Protein AF-A0A6G1RJX8-F1 (afdb_monomer)

Mean predicted aligned error: 9.93 Å

Nearest PDB structures (foldseek):
  8xo1-assembly1_B  TM=8.910E-01  e=2.004E-10  Homo sapiens
  8j02-assembly1_A  TM=8.953E-01  e=2.937E-09  Homo sapiens
  8x43-assembly1_G  TM=8.726E-01  e=1.385E-08  Homo sapiens
  8j03-assembly1_A  TM=8.080E-01  e=6.009E-09  Homo sapiens
  8j05-assembly1_G  TM=8.328E-01  e=8.595E-09  Homo sapiens

pLDDT: mean 80.14, std 11.27, range [56.84, 96.38]

Structure (mmCIF, N/CA/C/O backbone):
data_AF-A0A6G1RJX8-F1
#
_entry.id   AF-A0A6G1RJX8-F1
#
loop_
_atom_site.group_PDB
_atom_site.id
_atom_site.type_symbol
_atom_site.label_atom_id
_atom_site.label_alt_id
_atom_site.label_comp_id
_atom_site.label_asym_id
_atom_site.label_entity_id
_atom_site.label_seq_id
_atom_site.pdbx_PDB_ins_code
_atom_site.Cartn_x
_atom_site.Cartn_y
_atom_site.Cartn_z
_atom_site.occupancy
_atom_site.B_iso_or_equiv
_atom_site.auth_seq_id
_atom_site.auth_comp_id
_atom_site.auth_asym_id
_atom_site.auth_atom_id
_atom_site.pdbx_PDB_model_num
ATOM 1 N N . LYS A 1 1 ? 7.620 8.245 -22.295 1.00 56.84 1 LYS A N 1
ATOM 2 C CA . LYS A 1 1 ? 9.062 7.911 -22.155 1.00 56.84 1 LYS A CA 1
ATOM 3 C C . LYS A 1 1 ? 9.519 7.529 -20.716 1.00 56.84 1 LYS A C 1
ATOM 5 O O . LYS A 1 1 ? 10.712 7.630 -20.468 1.00 56.84 1 LYS A O 1
ATOM 10 N N . PRO A 1 2 ? 8.677 7.029 -19.778 1.00 64.19 2 PRO A N 1
ATOM 11 C CA . PRO A 1 2 ? 9.155 6.660 -18.431 1.00 64.19 2 PRO A CA 1
ATOM 12 C C . PRO A 1 2 ? 9.962 5.347 -18.412 1.00 64.19 2 PRO A C 1
ATOM 14 O O . PRO A 1 2 ? 10.930 5.226 -17.672 1.00 64.19 2 PRO A O 1
ATOM 17 N N . PHE A 1 3 ? 9.640 4.399 -19.298 1.00 66.50 3 PHE A N 1
ATOM 18 C CA . PHE A 1 3 ? 10.325 3.103 -19.384 1.00 66.50 3 PHE A CA 1
ATOM 19 C C . PHE A 1 3 ? 11.824 3.199 -19.712 1.00 66.50 3 PHE A C 1
ATOM 21 O O . PHE A 1 3 ? 12.592 2.350 -19.277 1.00 66.50 3 PHE A O 1
ATOM 28 N N . CYS A 1 4 ? 12.251 4.239 -20.438 1.00 68.50 4 CYS A N 1
ATOM 29 C CA . CYS A 1 4 ? 13.664 4.445 -20.774 1.00 68.50 4 CYS A CA 1
ATOM 30 C C . CYS A 1 4 ? 14.487 4.875 -19.545 1.00 68.50 4 CYS A C 1
ATOM 32 O O . CYS A 1 4 ? 15.609 4.421 -19.357 1.00 68.50 4 CYS A O 1
ATOM 34 N N . VAL A 1 5 ? 13.900 5.700 -18.669 1.00 75.62 5 VAL A N 1
ATOM 35 C CA . VAL A 1 5 ? 14.550 6.166 -17.432 1.00 75.62 5 VAL A CA 1
ATOM 36 C C . VAL A 1 5 ? 14.742 5.003 -16.462 1.00 75.62 5 VAL A C 1
ATOM 38 O O . VAL A 1 5 ? 15.830 4.820 -15.924 1.00 75.62 5 VAL A O 1
ATOM 41 N N . ILE A 1 6 ? 13.708 4.172 -16.300 1.00 75.88 6 ILE A N 1
ATOM 42 C CA . ILE A 1 6 ? 13.768 2.969 -15.461 1.00 75.88 6 ILE A CA 1
ATOM 43 C C . ILE A 1 6 ? 14.847 2.011 -15.983 1.00 75.88 6 ILE A C 1
ATOM 45 O O . ILE A 1 6 ? 15.605 1.452 -15.194 1.00 75.88 6 ILE A O 1
ATOM 49 N N . ASP A 1 7 ? 14.967 1.865 -17.306 1.00 73.88 7 ASP A N 1
ATOM 50 C CA . ASP A 1 7 ? 15.966 0.979 -17.900 1.00 73.88 7 ASP A CA 1
ATOM 51 C C . ASP A 1 7 ? 17.407 1.437 -17.657 1.00 73.88 7 ASP A C 1
ATOM 53 O O . ASP A 1 7 ? 18.254 0.639 -17.259 1.00 73.88 7 ASP A O 1
ATOM 57 N N . ILE A 1 8 ? 17.674 2.733 -17.833 1.00 79.19 8 ILE A N 1
ATOM 58 C CA . ILE A 1 8 ? 18.995 3.321 -17.585 1.00 79.19 8 ILE A CA 1
ATOM 59 C C . ILE A 1 8 ? 19.383 3.162 -16.109 1.00 79.19 8 ILE A C 1
ATOM 61 O O . ILE A 1 8 ? 20.510 2.770 -15.814 1.00 79.19 8 ILE A O 1
ATOM 65 N N . ILE A 1 9 ? 18.449 3.384 -15.179 1.00 81.31 9 ILE A N 1
ATOM 66 C CA . ILE A 1 9 ? 18.692 3.207 -13.739 1.00 81.31 9 ILE A CA 1
ATOM 67 C C . ILE A 1 9 ? 19.032 1.744 -13.416 1.00 81.31 9 ILE A C 1
ATOM 69 O O . ILE A 1 9 ? 20.010 1.480 -12.716 1.00 81.31 9 ILE A O 1
ATOM 73 N N . VAL A 1 10 ? 18.272 0.780 -13.951 1.00 76.44 10 VAL A N 1
ATOM 74 C CA . VAL A 1 10 ? 18.514 -0.659 -13.728 1.00 76.44 10 VAL A CA 1
ATOM 75 C C . VAL A 1 10 ? 19.843 -1.109 -14.340 1.00 76.44 10 VAL A C 1
ATOM 77 O O . VAL A 1 10 ? 20.538 -1.951 -13.759 1.00 76.44 10 VAL A O 1
ATOM 80 N N . LEU A 1 11 ? 20.216 -0.550 -15.492 1.00 79.50 11 LEU A N 1
ATOM 81 C CA . LEU A 1 11 ? 21.478 -0.833 -16.166 1.00 79.50 11 LEU A CA 1
ATOM 82 C C . LEU A 1 11 ? 22.672 -0.295 -15.363 1.00 79.50 11 LEU A C 1
ATOM 84 O O . LEU A 1 11 ? 23.591 -1.060 -15.076 1.00 79.50 11 LEU A O 1
ATOM 88 N N . ILE A 1 12 ? 22.619 0.964 -14.913 1.00 82.38 12 ILE A N 1
ATOM 89 C CA . ILE A 1 12 ? 23.656 1.577 -14.064 1.00 82.38 12 ILE A CA 1
ATOM 90 C C . ILE A 1 12 ? 23.799 0.807 -12.746 1.00 82.38 12 ILE A C 1
ATOM 92 O O . ILE A 1 12 ? 24.913 0.456 -12.359 1.00 82.38 12 ILE A O 1
ATOM 96 N N . ALA A 1 13 ? 22.685 0.473 -12.087 1.00 79.56 13 ALA A N 1
ATOM 97 C CA . ALA A 1 13 ? 22.696 -0.297 -10.845 1.00 79.56 13 ALA A CA 1
ATOM 98 C C . ALA A 1 13 ? 23.287 -1.705 -11.037 1.00 79.56 13 ALA A C 1
ATOM 100 O O . ALA A 1 13 ? 24.066 -2.165 -10.205 1.00 79.56 13 ALA A O 1
ATOM 101 N N . SER A 1 14 ? 22.973 -2.379 -12.150 1.00 75.75 14 SER A N 1
ATOM 102 C CA . SER A 1 14 ? 23.544 -3.698 -12.465 1.00 75.75 14 SER A CA 1
ATOM 103 C C . SER A 1 14 ? 25.060 -3.620 -12.675 1.00 75.75 14 SER A C 1
ATOM 105 O O . SER A 1 14 ? 25.787 -4.464 -12.157 1.00 75.75 14 SER A O 1
ATOM 107 N N . ILE A 1 15 ? 25.542 -2.606 -13.403 1.00 79.56 15 ILE A N 1
ATOM 108 C CA . ILE A 1 15 ? 26.974 -2.411 -13.676 1.00 79.56 15 ILE A CA 1
ATOM 109 C C . ILE A 1 15 ? 27.726 -2.069 -12.385 1.00 79.56 15 ILE A C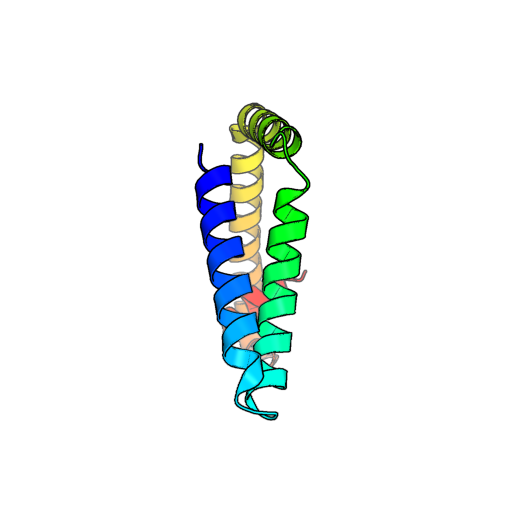 1
ATOM 111 O O . ILE A 1 15 ? 28.742 -2.694 -12.093 1.00 79.56 15 ILE A O 1
ATOM 115 N N . ALA A 1 16 ? 27.200 -1.149 -11.570 1.00 79.44 16 ALA A N 1
ATOM 116 C CA . ALA A 1 16 ? 27.808 -0.764 -10.297 1.00 79.44 16 ALA A CA 1
ATOM 117 C C . ALA A 1 16 ? 27.954 -1.959 -9.337 1.00 79.44 16 ALA A C 1
ATOM 119 O O . ALA A 1 16 ? 29.004 -2.139 -8.721 1.00 79.44 16 ALA A O 1
ATOM 120 N N . VAL A 1 17 ? 26.930 -2.817 -9.254 1.00 74.44 17 VAL A N 1
ATOM 121 C CA . VAL A 1 17 ? 26.958 -4.020 -8.408 1.00 74.44 17 VAL A CA 1
ATOM 122 C C . VAL A 1 17 ? 27.951 -5.064 -8.930 1.00 74.44 17 VAL A C 1
ATOM 124 O O . VAL A 1 17 ? 28.636 -5.701 -8.131 1.00 74.44 17 VAL A O 1
ATOM 127 N N . VAL A 1 18 ? 28.071 -5.235 -10.251 1.00 74.81 18 VAL A N 1
ATOM 128 C CA . VAL A 1 18 ? 29.055 -6.155 -10.848 1.00 74.81 18 VAL A CA 1
ATOM 129 C C . VAL A 1 18 ? 30.487 -5.671 -10.600 1.00 74.81 18 VAL A C 1
ATOM 131 O O . VAL A 1 18 ? 31.321 -6.481 -10.204 1.00 74.81 18 VAL A O 1
ATOM 134 N N . SER A 1 19 ? 30.761 -4.371 -10.737 1.00 71.50 19 SER A N 1
ATOM 135 C CA . SER A 1 19 ? 32.089 -3.797 -10.470 1.00 71.50 19 SER A CA 1
ATOM 136 C C . SER A 1 19 ? 32.484 -3.867 -8.990 1.00 71.50 19 SER A C 1
ATOM 138 O O . SER A 1 19 ? 33.636 -4.152 -8.674 1.00 71.50 19 SER A O 1
ATOM 140 N N . ALA A 1 20 ? 31.532 -3.672 -8.070 1.00 69.19 20 ALA A N 1
ATOM 141 C CA . ALA A 1 20 ? 31.770 -3.780 -6.627 1.00 69.19 20 ALA A CA 1
ATOM 142 C C . ALA A 1 20 ? 32.005 -5.229 -6.149 1.00 69.19 20 ALA A C 1
ATOM 144 O O . ALA A 1 20 ? 32.640 -5.452 -5.117 1.00 69.19 20 ALA A O 1
ATOM 145 N N . LYS A 1 21 ? 31.524 -6.233 -6.899 1.00 61.16 21 LYS A N 1
ATOM 146 C CA . LYS A 1 21 ? 31.669 -7.662 -6.568 1.00 61.16 21 LYS A CA 1
ATOM 147 C C . LYS A 1 21 ? 33.128 -8.144 -6.606 1.00 61.16 21 LYS A C 1
ATOM 149 O O . LYS A 1 21 ? 33.451 -9.127 -5.944 1.00 61.16 21 LYS A O 1
ATOM 154 N N . THR A 1 22 ? 34.008 -7.450 -7.328 1.00 60.47 22 THR A N 1
ATOM 155 C CA . THR A 1 22 ? 35.423 -7.823 -7.507 1.00 60.47 22 THR A CA 1
ATOM 156 C C . THR A 1 22 ? 36.265 -7.659 -6.230 1.00 60.47 22 THR A C 1
ATOM 158 O O . THR A 1 22 ? 37.339 -8.243 -6.143 1.00 60.47 22 THR A O 1
ATOM 161 N N . GLN A 1 23 ? 35.790 -6.919 -5.215 1.00 59.12 23 GLN A N 1
ATOM 162 C CA . GLN A 1 23 ? 36.627 -6.496 -4.079 1.00 59.12 23 GLN A CA 1
ATOM 163 C C . GLN A 1 23 ? 36.382 -7.238 -2.747 1.00 59.12 23 GLN A C 1
ATOM 165 O O . GLN A 1 23 ? 37.158 -7.056 -1.812 1.00 59.12 23 GLN A O 1
ATOM 170 N N . GLY A 1 24 ? 35.362 -8.100 -2.604 1.00 57.28 24 GLY A N 1
ATOM 171 C CA . GLY A 1 24 ? 35.173 -8.800 -1.324 1.00 57.28 24 GLY A CA 1
ATOM 172 C C . GLY A 1 24 ? 34.063 -9.849 -1.264 1.00 57.28 24 GLY A C 1
ATOM 173 O O . GLY A 1 24 ? 32.895 -9.569 -1.530 1.00 57.28 24 GLY A O 1
ATOM 174 N N . ASN A 1 25 ? 34.423 -11.048 -0.798 1.00 58.16 25 ASN A N 1
ATOM 175 C CA . ASN A 1 25 ? 33.539 -12.213 -0.638 1.00 58.16 25 ASN A CA 1
ATOM 176 C C . ASN A 1 25 ? 32.321 -11.945 0.283 1.00 58.16 25 ASN A C 1
ATOM 178 O O . ASN A 1 25 ? 31.288 -12.595 0.164 1.00 58.16 25 ASN A O 1
ATOM 182 N N . ILE A 1 26 ? 32.418 -10.947 1.169 1.00 59.34 26 ILE A N 1
ATOM 183 C CA . ILE A 1 26 ? 31.373 -10.546 2.130 1.00 59.34 26 ILE A CA 1
ATOM 184 C C . ILE A 1 26 ? 30.350 -9.583 1.494 1.00 59.34 26 ILE A C 1
ATOM 186 O O . ILE A 1 26 ? 29.160 -9.636 1.798 1.00 59.34 26 ILE A O 1
ATOM 190 N N . PHE A 1 27 ? 30.785 -8.749 0.540 1.00 59.72 27 PHE A N 1
ATOM 191 C CA . PHE A 1 27 ? 29.891 -7.902 -0.260 1.00 59.72 27 PHE A CA 1
ATOM 192 C C . PHE A 1 27 ? 29.107 -8.709 -1.299 1.00 59.72 27 PHE A C 1
ATOM 194 O O . PHE A 1 27 ? 28.013 -8.302 -1.692 1.00 59.72 27 PHE A O 1
ATOM 201 N N . ALA A 1 28 ? 29.616 -9.877 -1.705 1.00 60.88 28 ALA A N 1
ATOM 202 C CA . ALA A 1 28 ? 28.952 -10.749 -2.665 1.00 60.88 28 ALA A CA 1
ATOM 203 C C . ALA A 1 28 ? 27.561 -11.206 -2.185 1.00 60.88 28 ALA A C 1
ATOM 205 O O . ALA A 1 28 ? 26.625 -11.200 -2.979 1.00 60.88 28 ALA A O 1
ATOM 206 N N . THR A 1 29 ? 27.373 -11.526 -0.901 1.00 66.00 29 THR A N 1
ATOM 207 C CA . THR A 1 29 ? 26.073 -11.989 -0.372 1.00 66.00 29 THR A CA 1
ATOM 208 C C . THR A 1 29 ? 25.010 -10.883 -0.376 1.00 66.00 29 THR A C 1
ATOM 210 O O . THR A 1 29 ? 23.883 -11.103 -0.827 1.00 66.00 29 THR A O 1
ATOM 213 N N . SER A 1 30 ? 25.365 -9.667 0.050 1.00 68.75 30 SER A N 1
ATOM 214 C CA . SER A 1 30 ? 24.467 -8.500 0.024 1.00 68.75 30 SER A CA 1
ATOM 215 C C . SER A 1 30 ? 24.154 -8.048 -1.409 1.00 68.75 30 SER A C 1
ATOM 217 O O . SER A 1 30 ? 23.004 -7.742 -1.727 1.00 68.75 30 SER A O 1
ATOM 219 N N . ALA A 1 31 ? 25.152 -8.087 -2.298 1.00 68.06 31 ALA A N 1
ATOM 220 C CA . ALA A 1 31 ? 24.998 -7.810 -3.725 1.00 68.06 31 ALA A CA 1
ATOM 221 C C . ALA A 1 31 ? 24.103 -8.839 -4.436 1.00 68.06 31 ALA A C 1
ATOM 223 O O . ALA A 1 31 ? 23.300 -8.488 -5.294 1.00 68.06 31 ALA A O 1
ATOM 224 N N . LEU A 1 32 ? 24.181 -10.120 -4.070 1.00 68.88 32 LEU A N 1
ATOM 225 C CA . LEU A 1 32 ? 23.285 -11.147 -4.609 1.00 68.88 32 LEU A CA 1
ATOM 226 C C . LEU A 1 32 ? 21.827 -10.914 -4.181 1.00 68.88 32 LEU A C 1
ATOM 228 O O . LEU A 1 32 ? 20.912 -11.174 -4.964 1.00 68.88 32 LEU A O 1
ATOM 232 N N . ARG A 1 33 ? 21.597 -10.370 -2.978 1.00 71.25 33 ARG A N 1
ATOM 233 C CA . ARG A 1 33 ? 20.256 -9.988 -2.505 1.00 71.25 33 ARG A CA 1
ATOM 234 C C . ARG A 1 33 ? 19.684 -8.811 -3.297 1.00 71.25 33 ARG A C 1
ATOM 236 O O . ARG A 1 33 ? 18.525 -8.870 -3.702 1.00 71.25 33 ARG A O 1
ATOM 243 N N . SER A 1 34 ? 20.491 -7.785 -3.573 1.00 72.56 34 SER A N 1
ATOM 244 C CA . SER A 1 34 ? 20.065 -6.647 -4.399 1.00 72.56 34 SER A CA 1
ATOM 245 C C . SER A 1 34 ? 19.885 -7.032 -5.872 1.00 72.56 34 SER A C 1
ATOM 247 O O . SER A 1 34 ? 18.944 -6.565 -6.511 1.00 72.56 34 SER A O 1
ATOM 249 N N . LEU A 1 35 ? 20.684 -7.967 -6.401 1.00 74.31 35 LEU A N 1
ATOM 250 C CA . LEU A 1 35 ? 20.501 -8.511 -7.751 1.00 74.31 35 LEU A CA 1
ATOM 251 C C . LEU A 1 35 ? 19.158 -9.230 -7.923 1.00 74.31 35 LEU A C 1
ATOM 253 O O . LEU A 1 35 ? 18.524 -9.058 -8.962 1.00 74.31 35 LEU A O 1
ATOM 257 N N . ARG A 1 36 ? 18.681 -9.979 -6.918 1.00 76.25 36 ARG A N 1
ATOM 258 C CA . ARG A 1 36 ? 17.339 -10.600 -6.959 1.00 76.25 36 ARG A CA 1
ATOM 259 C C . ARG A 1 36 ? 16.224 -9.557 -7.043 1.00 76.25 36 ARG A C 1
ATOM 261 O O . ARG A 1 36 ? 15.260 -9.744 -7.776 1.00 76.25 36 ARG A O 1
ATOM 268 N N . PHE A 1 37 ? 16.377 -8.428 -6.356 1.00 75.94 37 PHE A N 1
ATOM 269 C CA . PHE A 1 37 ? 15.432 -7.315 -6.458 1.00 75.94 37 PHE A CA 1
ATOM 270 C C . PHE A 1 37 ? 15.475 -6.652 -7.849 1.00 75.94 37 PHE A C 1
ATOM 272 O O . PHE A 1 37 ? 14.434 -6.387 -8.450 1.00 75.94 37 PHE A O 1
ATOM 279 N N . LEU A 1 38 ? 16.671 -6.478 -8.429 1.00 73.62 38 LEU A N 1
ATOM 280 C CA . LEU A 1 38 ? 16.839 -5.983 -9.803 1.00 73.62 38 LEU A CA 1
ATOM 281 C C . LEU A 1 38 ? 16.268 -6.948 -10.862 1.00 73.62 38 LEU A C 1
ATOM 283 O O . LEU A 1 38 ? 15.806 -6.501 -11.912 1.00 73.62 38 LEU A O 1
ATOM 287 N N . GLN A 1 39 ? 16.258 -8.261 -10.607 1.00 75.00 39 GLN A N 1
ATOM 288 C CA . GLN A 1 39 ? 15.627 -9.252 -11.492 1.00 75.00 39 GLN A CA 1
ATOM 289 C C . GLN A 1 39 ? 14.107 -9.068 -11.577 1.00 75.00 39 GLN A C 1
ATOM 291 O O . GLN A 1 39 ? 13.546 -9.182 -12.666 1.00 75.00 39 GLN A O 1
ATOM 296 N N . ILE A 1 40 ? 13.448 -8.707 -10.473 1.00 79.81 40 ILE A N 1
ATOM 297 C CA . ILE A 1 40 ? 12.012 -8.388 -10.464 1.00 79.81 40 ILE A CA 1
ATOM 298 C C . ILE A 1 40 ? 11.739 -7.156 -11.342 1.00 79.81 40 ILE A C 1
ATOM 300 O O . ILE A 1 40 ? 10.821 -7.174 -12.159 1.00 79.81 40 ILE A O 1
ATOM 304 N N . LEU A 1 41 ? 12.587 -6.123 -11.278 1.00 71.69 41 LEU A N 1
ATOM 305 C CA . LEU A 1 41 ? 12.478 -4.957 -12.169 1.00 71.69 41 LEU A CA 1
ATOM 306 C C . LEU A 1 41 ? 12.663 -5.327 -13.652 1.00 71.69 41 LEU A C 1
ATOM 308 O O . LEU A 1 41 ? 12.001 -4.759 -14.521 1.00 71.69 41 LEU A O 1
ATOM 312 N N . ARG A 1 42 ? 13.514 -6.314 -13.960 1.00 72.56 42 ARG A N 1
ATOM 313 C CA . ARG A 1 42 ? 13.641 -6.851 -15.327 1.00 72.56 42 ARG A CA 1
ATOM 314 C C . ARG A 1 42 ? 12.410 -7.648 -15.764 1.00 72.56 42 ARG A C 1
ATOM 316 O O . ARG A 1 42 ? 12.032 -7.541 -16.926 1.00 72.56 42 ARG A O 1
ATOM 323 N N . MET A 1 43 ? 11.761 -8.388 -14.863 1.00 72.19 43 MET A N 1
ATOM 324 C CA . MET A 1 43 ? 10.477 -9.047 -15.149 1.00 72.19 43 MET A CA 1
ATOM 325 C C . MET A 1 43 ? 9.390 -8.013 -15.476 1.00 72.19 43 MET A C 1
ATOM 327 O O . MET A 1 43 ? 8.669 -8.176 -16.457 1.00 72.19 43 MET A O 1
ATOM 331 N N . VAL A 1 44 ? 9.343 -6.895 -14.741 1.00 70.69 44 VAL A N 1
ATOM 332 C CA . VAL A 1 44 ? 8.433 -5.764 -15.017 1.00 70.69 44 VAL A CA 1
ATOM 333 C C . VAL A 1 44 ? 8.703 -5.130 -16.391 1.00 70.69 44 VAL A C 1
ATOM 335 O O . VAL A 1 44 ? 7.772 -4.729 -17.087 1.00 70.69 44 VAL A O 1
ATOM 338 N N . ARG A 1 45 ? 9.964 -5.096 -16.838 1.00 67.81 45 ARG A N 1
ATOM 339 C CA . ARG A 1 45 ? 10.353 -4.607 -18.174 1.00 67.81 45 ARG A CA 1
ATOM 340 C C . ARG A 1 45 ? 9.834 -5.490 -19.323 1.00 67.81 45 ARG A C 1
ATOM 342 O O . ARG A 1 45 ? 9.724 -4.997 -20.448 1.00 67.81 45 ARG A O 1
ATOM 349 N N . MET A 1 46 ? 9.510 -6.765 -19.078 1.00 60.88 46 MET A N 1
ATOM 350 C CA . MET A 1 46 ? 9.049 -7.690 -20.124 1.00 60.88 46 MET A CA 1
ATOM 351 C C . MET A 1 46 ? 7.663 -7.321 -20.692 1.00 60.88 46 MET A C 1
ATOM 353 O O . MET A 1 46 ? 7.338 -7.740 -21.802 1.00 60.88 46 MET A O 1
ATOM 357 N N . ASP A 1 47 ? 6.903 -6.432 -20.038 1.00 64.31 47 ASP A N 1
ATOM 358 C CA . ASP A 1 47 ? 5.716 -5.780 -20.619 1.00 64.31 47 ASP A CA 1
ATOM 359 C C . ASP A 1 47 ? 6.108 -4.583 -21.511 1.00 64.31 47 ASP A C 1
ATOM 361 O O . ASP A 1 47 ? 5.722 -3.430 -21.308 1.00 64.31 47 ASP A O 1
ATOM 365 N N . ARG A 1 48 ? 6.934 -4.858 -22.527 1.00 63.09 48 ARG A N 1
ATOM 366 C CA . ARG A 1 48 ? 7.615 -3.878 -23.396 1.00 63.09 48 ARG A CA 1
ATOM 367 C C . ARG A 1 48 ? 6.684 -2.889 -24.120 1.00 63.09 48 ARG A C 1
ATOM 369 O O . ARG A 1 48 ? 7.163 -1.900 -24.672 1.00 63.09 48 ARG A O 1
ATOM 376 N N . ARG A 1 49 ? 5.372 -3.136 -24.152 1.00 64.31 49 ARG A N 1
ATOM 377 C CA . ARG A 1 49 ? 4.378 -2.243 -24.774 1.00 64.31 49 ARG A CA 1
ATOM 378 C C . ARG A 1 49 ? 3.489 -1.531 -23.754 1.00 64.31 49 ARG A C 1
ATOM 380 O O . ARG A 1 49 ? 2.719 -0.666 -24.164 1.00 64.31 49 ARG A O 1
ATOM 387 N N . GLY A 1 50 ? 3.578 -1.878 -22.464 1.00 70.00 50 GLY A N 1
ATOM 388 C CA . GLY A 1 50 ? 2.692 -1.364 -21.417 1.00 70.00 50 GLY A CA 1
ATOM 389 C C . GLY A 1 50 ? 1.212 -1.554 -21.760 1.00 70.00 50 GLY A C 1
ATOM 390 O O . GLY A 1 50 ? 0.366 -0.802 -21.280 1.00 70.00 50 GLY A O 1
ATOM 391 N N . GLY A 1 51 ? 0.908 -2.502 -22.655 1.00 78.81 51 GLY A N 1
ATOM 392 C CA . GLY A 1 51 ? -0.423 -2.696 -23.219 1.00 78.81 51 GLY A CA 1
ATOM 393 C C . GLY A 1 51 ? -1.377 -3.210 -22.155 1.00 78.81 51 GLY A C 1
ATOM 394 O O . GLY A 1 51 ? -2.491 -2.709 -22.047 1.00 78.81 51 GLY A O 1
ATOM 395 N N . THR A 1 52 ? -0.889 -4.116 -21.304 1.00 83.12 52 THR A N 1
ATOM 396 C CA . THR A 1 52 ? -1.609 -4.637 -20.139 1.00 83.12 52 THR A CA 1
ATOM 397 C C . THR A 1 52 ? -1.949 -3.520 -19.165 1.00 83.12 52 THR A C 1
ATOM 399 O O . THR A 1 52 ? -3.096 -3.392 -18.763 1.00 83.12 52 THR A O 1
ATOM 402 N N . TRP A 1 53 ? -0.983 -2.653 -18.847 1.00 82.69 53 TRP A N 1
ATOM 403 C CA . TRP A 1 53 ? -1.191 -1.510 -17.952 1.00 82.69 53 TRP A CA 1
ATOM 404 C C . TRP A 1 53 ? -2.160 -0.479 -18.528 1.00 8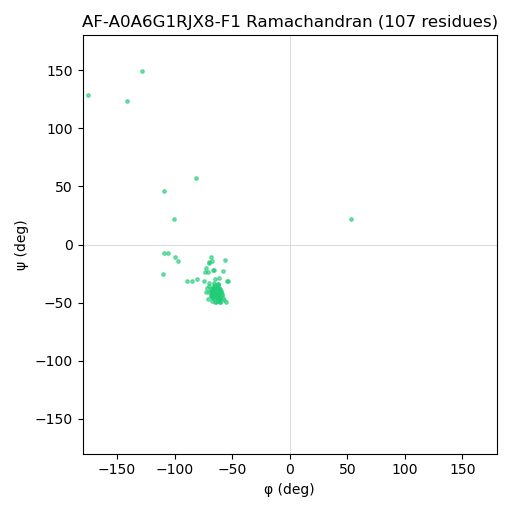2.69 53 TRP A C 1
ATOM 406 O O . TRP A 1 53 ? -2.989 0.062 -17.801 1.00 82.69 53 TRP A O 1
ATOM 416 N N . LYS A 1 54 ? -2.090 -0.223 -19.839 1.00 83.19 54 LYS A N 1
ATOM 417 C CA . LYS A 1 54 ? -3.025 0.675 -20.524 1.00 83.19 54 LYS A CA 1
ATOM 418 C C . LYS A 1 54 ? -4.441 0.099 -20.538 1.00 83.19 54 LYS A C 1
ATOM 420 O O . LYS A 1 54 ? -5.394 0.843 -20.333 1.00 83.19 54 LYS A O 1
ATOM 425 N N . LEU A 1 55 ? -4.576 -1.207 -20.763 1.00 87.81 55 LEU A N 1
ATOM 426 C CA . LEU A 1 55 ? -5.863 -1.897 -20.794 1.00 87.81 55 LEU A CA 1
ATOM 427 C C . LEU A 1 55 ? -6.469 -1.995 -19.389 1.00 87.81 55 LEU A C 1
ATOM 429 O O . LEU A 1 55 ? -7.611 -1.590 -19.205 1.00 87.81 55 LEU A O 1
ATOM 433 N N . LEU A 1 56 ? -5.683 -2.401 -18.387 1.00 89.88 56 LEU A N 1
ATOM 434 C CA . LEU A 1 56 ? -6.074 -2.395 -16.976 1.00 89.88 56 LEU A CA 1
ATOM 435 C C . LEU A 1 56 ? -6.516 -0.994 -16.539 1.00 89.88 56 LEU A C 1
ATOM 437 O O . LEU A 1 56 ? -7.604 -0.835 -15.998 1.00 89.88 56 LEU A O 1
ATOM 441 N N . GLY A 1 57 ? -5.715 0.033 -16.838 1.00 90.00 57 GLY A N 1
ATOM 442 C CA . GLY A 1 57 ? -6.054 1.421 -16.534 1.00 90.00 57 GLY A CA 1
ATOM 443 C C . GLY A 1 57 ? -7.337 1.885 -17.224 1.00 90.00 57 GLY A C 1
ATOM 444 O O . GLY A 1 57 ? -8.147 2.565 -16.603 1.00 90.00 57 GLY A O 1
ATOM 445 N N . SER A 1 58 ? -7.565 1.478 -18.477 1.00 92.12 58 SER A N 1
ATOM 446 C CA . SER A 1 58 ? -8.800 1.790 -19.204 1.00 92.12 58 SER A CA 1
ATOM 447 C C . SER A 1 58 ? -10.029 1.142 -18.563 1.00 92.12 58 SER A C 1
ATOM 449 O O . SER A 1 58 ? -11.061 1.797 -18.446 1.00 92.12 58 SER A O 1
ATOM 451 N N . VAL A 1 59 ? -9.926 -0.122 -18.138 1.00 92.25 59 VAL A N 1
ATOM 452 C CA . VAL A 1 59 ? -11.020 -0.850 -17.473 1.00 92.25 59 VAL A CA 1
ATOM 453 C C . VAL A 1 59 ? -11.306 -0.253 -16.095 1.00 92.25 59 VAL A C 1
ATOM 455 O O . VAL A 1 59 ? -12.459 0.023 -15.774 1.00 92.25 59 VAL A O 1
ATOM 458 N N . VAL A 1 60 ? -10.264 0.029 -15.306 1.00 92.25 60 VAL A N 1
ATOM 459 C CA . VAL A 1 60 ? -10.405 0.682 -13.995 1.00 92.25 60 VAL A CA 1
ATOM 460 C C . VAL A 1 60 ? -11.010 2.076 -14.133 1.00 92.25 60 VAL A C 1
ATOM 462 O O . VAL A 1 60 ? -11.832 2.464 -13.312 1.00 92.25 60 VAL A O 1
ATOM 465 N N . TYR A 1 61 ? -10.648 2.834 -15.171 1.00 91.56 61 TYR A N 1
ATOM 466 C CA . TYR A 1 61 ? -11.230 4.154 -15.403 1.00 91.56 61 TYR A CA 1
ATOM 467 C C . TYR A 1 61 ? -12.714 4.069 -15.787 1.00 91.56 61 TYR A C 1
ATOM 469 O O . TYR A 1 61 ? -13.529 4.805 -15.225 1.00 91.56 61 TYR A O 1
ATOM 477 N N . ALA A 1 62 ? -13.073 3.143 -16.683 1.00 94.12 62 ALA A N 1
ATOM 478 C CA . ALA A 1 62 ? -14.454 2.916 -17.107 1.00 94.12 62 ALA A CA 1
ATOM 479 C C . ALA A 1 62 ? -15.368 2.529 -15.932 1.00 94.12 62 ALA A C 1
ATOM 481 O O . ALA A 1 62 ? -16.462 3.070 -15.805 1.00 94.12 62 ALA A O 1
ATOM 482 N N . HIS A 1 63 ? -14.878 1.678 -15.026 1.00 92.81 63 HIS A N 1
ATOM 483 C CA . HIS A 1 63 ? -15.604 1.236 -13.831 1.00 92.81 63 HIS A CA 1
ATOM 484 C C . HIS A 1 63 ? -15.183 1.978 -12.552 1.00 92.81 63 HIS A C 1
ATOM 486 O O . HIS A 1 63 ? -15.391 1.492 -11.442 1.00 92.81 63 HIS A O 1
ATOM 492 N N . SER A 1 64 ? -14.592 3.172 -12.673 1.00 91.88 64 SER A N 1
ATOM 493 C CA . SER A 1 64 ? -14.017 3.889 -11.524 1.00 91.88 64 SER A CA 1
ATOM 494 C C . SER A 1 64 ? -15.057 4.240 -10.465 1.00 91.88 64 SER A C 1
ATOM 496 O O . SER A 1 64 ? -14.780 4.147 -9.273 1.00 91.88 64 SER A O 1
ATOM 498 N N . LYS A 1 65 ? -16.271 4.609 -10.886 1.00 92.50 65 LYS A N 1
ATOM 499 C CA . LYS A 1 65 ? -17.372 4.942 -9.975 1.00 92.50 65 LYS A CA 1
ATOM 500 C C . LYS A 1 65 ? -17.807 3.736 -9.148 1.00 92.50 65 LYS A C 1
ATOM 502 O O . LYS A 1 65 ? -17.863 3.837 -7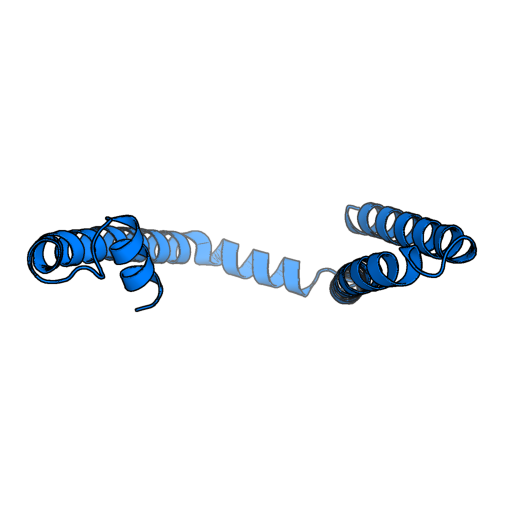.930 1.00 92.50 65 LYS A O 1
ATOM 507 N N . GLU A 1 66 ? -18.043 2.603 -9.800 1.00 93.94 66 GLU A N 1
ATOM 508 C CA . GLU A 1 66 ? -18.444 1.353 -9.145 1.00 93.94 66 GLU A CA 1
ATOM 509 C C . GLU A 1 66 ? -17.347 0.849 -8.202 1.00 93.94 66 GLU A C 1
ATOM 511 O O . GLU A 1 66 ? -17.627 0.498 -7.056 1.00 93.94 66 GLU A O 1
ATOM 516 N N . LEU A 1 67 ? -16.085 0.901 -8.645 1.00 93.12 67 LEU A N 1
ATOM 517 C CA . LEU A 1 67 ? -14.935 0.481 -7.849 1.00 93.12 67 LEU A CA 1
ATOM 518 C C . LEU A 1 67 ? -14.758 1.345 -6.594 1.00 93.12 67 LEU A C 1
ATOM 520 O O . LEU A 1 67 ? -14.544 0.811 -5.508 1.00 93.12 67 LEU A O 1
ATOM 524 N N . ILE A 1 68 ? -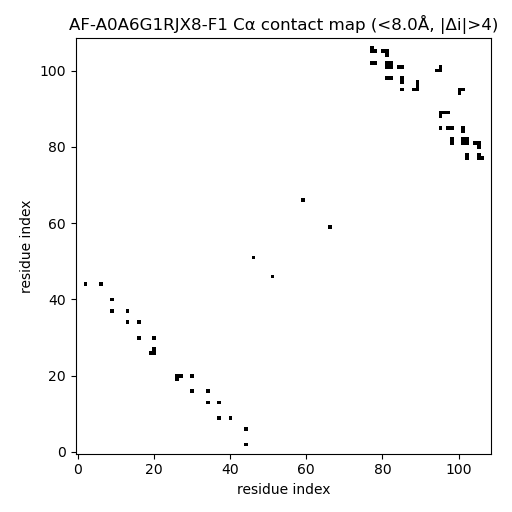14.878 2.670 -6.724 1.00 94.56 68 ILE A N 1
ATOM 525 C CA . ILE A 1 68 ? -14.776 3.594 -5.587 1.00 94.56 68 ILE A CA 1
ATOM 526 C C . ILE A 1 68 ? -15.925 3.362 -4.607 1.00 94.56 68 ILE A C 1
ATOM 528 O O . ILE A 1 68 ? -15.684 3.317 -3.404 1.00 94.56 68 ILE A O 1
ATOM 532 N N . THR A 1 69 ? -17.157 3.190 -5.090 1.00 95.19 69 THR A N 1
ATOM 533 C CA . THR A 1 69 ? -18.308 2.930 -4.217 1.00 95.19 69 THR A CA 1
ATOM 534 C C . THR A 1 69 ? -18.159 1.606 -3.468 1.00 95.19 69 THR A C 1
ATOM 536 O O . THR A 1 69 ? -18.371 1.576 -2.258 1.00 95.19 69 THR A O 1
ATOM 539 N N . ALA A 1 70 ? -17.737 0.533 -4.143 1.00 95.00 70 ALA A N 1
ATOM 540 C CA . ALA A 1 70 ? -17.490 -0.759 -3.505 1.00 95.00 70 ALA A CA 1
ATOM 541 C C . ALA A 1 70 ? -16.370 -0.673 -2.456 1.00 95.00 70 ALA A C 1
ATOM 543 O O . ALA A 1 70 ? -16.534 -1.145 -1.332 1.00 95.00 70 ALA A O 1
ATOM 544 N N . TRP A 1 71 ? -15.258 -0.016 -2.797 1.00 95.31 71 TRP A N 1
ATOM 545 C CA . TRP A 1 71 ? -14.139 0.179 -1.877 1.00 95.31 71 TRP A CA 1
ATOM 546 C C . TRP A 1 71 ? -14.536 1.024 -0.663 1.00 95.31 71 TRP A C 1
ATOM 548 O O . TRP A 1 71 ? -14.182 0.687 0.462 1.00 95.31 71 TRP A O 1
ATOM 558 N N . TYR A 1 72 ? -15.329 2.076 -0.871 1.00 95.69 72 TYR A N 1
ATOM 559 C CA . TYR A 1 72 ? -15.825 2.939 0.197 1.00 95.69 72 TYR A CA 1
ATOM 560 C C . TYR A 1 72 ? -16.745 2.194 1.170 1.00 95.69 72 TYR A C 1
ATOM 562 O O . TYR A 1 72 ? -16.532 2.256 2.379 1.00 95.69 72 TYR A O 1
ATOM 570 N N . ILE A 1 73 ? -17.741 1.462 0.657 1.00 96.38 73 ILE A N 1
ATOM 571 C CA . ILE A 1 73 ? -18.660 0.683 1.498 1.00 96.38 73 ILE A CA 1
ATOM 572 C C . ILE A 1 73 ? -17.888 -0.410 2.242 1.00 96.38 73 ILE A C 1
ATOM 574 O O . ILE A 1 73 ? -18.058 -0.552 3.450 1.00 96.38 73 ILE A O 1
ATOM 578 N N . GLY A 1 74 ? -17.002 -1.138 1.554 1.00 95.06 74 GLY A N 1
ATOM 579 C CA . GLY A 1 74 ? -16.162 -2.164 2.174 1.00 95.06 74 GLY A CA 1
ATOM 580 C C . GLY A 1 74 ? -15.280 -1.599 3.287 1.00 95.06 74 GLY A C 1
ATOM 581 O O . GLY A 1 74 ? -15.223 -2.167 4.373 1.00 95.06 74 GLY A O 1
ATOM 582 N N . PHE A 1 75 ? -14.664 -0.437 3.064 1.00 94.56 75 PHE A N 1
ATOM 583 C CA . PHE A 1 75 ? -13.855 0.237 4.077 1.00 94.56 75 PHE A CA 1
ATOM 584 C C . PHE A 1 75 ? -14.688 0.680 5.289 1.00 94.56 75 PHE A C 1
ATOM 586 O O . PHE A 1 75 ? -14.272 0.464 6.426 1.00 94.56 75 PHE A O 1
ATOM 593 N N . LEU A 1 76 ? -15.882 1.246 5.077 1.00 94.94 76 LEU A N 1
ATOM 594 C CA . LEU A 1 76 ? -16.784 1.611 6.174 1.00 94.94 76 LEU A CA 1
ATOM 595 C C . LEU A 1 76 ? -17.219 0.393 6.995 1.00 94.94 76 LEU A C 1
ATOM 597 O O . LEU A 1 76 ? -17.188 0.449 8.224 1.00 94.94 76 LEU A O 1
ATOM 601 N N . VAL A 1 77 ? -17.596 -0.702 6.331 1.00 95.44 77 VAL A N 1
ATOM 602 C CA . VAL A 1 77 ? -17.990 -1.952 6.997 1.00 95.44 77 VAL A CA 1
ATOM 603 C C . VAL A 1 77 ? -16.817 -2.545 7.774 1.00 95.44 77 VAL A C 1
ATOM 605 O O . VAL A 1 77 ? -17.013 -2.969 8.908 1.00 95.44 77 VAL A O 1
ATOM 608 N N . LEU A 1 78 ? -15.603 -2.520 7.220 1.00 94.38 78 LEU A N 1
ATOM 609 C CA . LEU A 1 78 ? -14.398 -3.012 7.889 1.00 94.38 78 LEU A CA 1
ATOM 610 C C . LEU A 1 78 ? -14.121 -2.234 9.178 1.00 94.38 78 LEU A C 1
ATOM 612 O O . LEU A 1 78 ? -13.927 -2.845 10.228 1.00 94.38 78 LEU A O 1
ATOM 616 N N . ILE A 1 79 ? -14.141 -0.899 9.122 1.00 93.44 79 ILE A N 1
ATOM 617 C CA . ILE A 1 79 ? -13.915 -0.043 10.296 1.00 93.44 79 ILE A CA 1
ATOM 618 C C . ILE A 1 79 ? -15.011 -0.258 11.343 1.00 93.44 79 ILE A C 1
ATOM 620 O O . ILE A 1 79 ? -14.713 -0.424 12.524 1.00 93.44 79 ILE A O 1
ATOM 624 N N . PHE A 1 80 ? -16.275 -0.301 10.916 1.00 93.31 80 PHE A N 1
ATOM 625 C CA . PHE A 1 80 ? -17.402 -0.487 11.825 1.00 93.31 80 PHE A CA 1
ATOM 626 C C . PHE A 1 80 ? -17.388 -1.874 12.484 1.00 93.31 80 PHE A C 1
ATOM 628 O O . PHE A 1 80 ? -17.517 -1.976 13.700 1.00 93.31 80 PHE A O 1
ATOM 635 N N . SER A 1 81 ? -17.158 -2.932 11.703 1.00 92.12 81 SER A N 1
ATOM 636 C CA . SER A 1 81 ? -17.046 -4.311 12.190 1.00 92.12 81 SER A CA 1
ATOM 637 C C . SER A 1 81 ? -15.869 -4.476 13.153 1.00 92.12 81 SER A C 1
ATOM 639 O O . SER A 1 81 ? -16.051 -4.966 14.265 1.00 92.12 81 SER A O 1
ATOM 641 N N . SER A 1 82 ? -14.683 -3.978 12.786 1.00 90.88 82 SER A N 1
ATOM 642 C CA . SER A 1 82 ? -13.487 -4.048 13.639 1.00 90.88 82 SER A CA 1
ATOM 643 C C . SER A 1 82 ? -13.693 -3.312 14.965 1.00 90.88 82 SER A C 1
ATOM 645 O O . SER A 1 82 ? -13.261 -3.783 16.013 1.00 90.88 82 SER A O 1
ATOM 647 N N . PHE A 1 83 ? -14.394 -2.174 14.944 1.00 89.88 83 P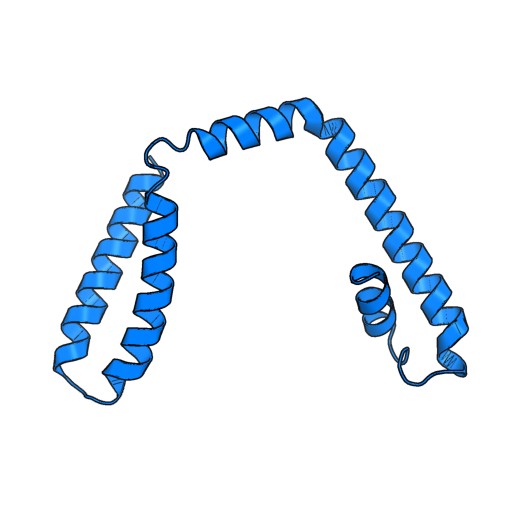HE A N 1
ATOM 648 C CA . PHE A 1 83 ? -14.731 -1.429 16.154 1.00 89.88 83 PHE A CA 1
ATOM 649 C C . PHE A 1 83 ? -15.730 -2.171 17.049 1.00 89.88 83 PHE A C 1
ATOM 651 O O . PHE A 1 83 ? -15.536 -2.220 18.264 1.00 89.88 83 PHE A O 1
ATOM 658 N N . LEU A 1 84 ? -16.773 -2.777 16.470 1.00 89.69 84 LEU A N 1
ATOM 659 C CA . LEU A 1 84 ? -17.729 -3.587 17.227 1.00 89.69 84 LEU A CA 1
ATOM 660 C C . LEU A 1 84 ? -17.054 -4.804 17.869 1.00 89.69 84 LEU A C 1
ATOM 662 O O . LEU A 1 84 ? -17.250 -5.045 19.057 1.00 89.69 84 LEU A O 1
ATOM 666 N N . VAL A 1 85 ? -16.228 -5.529 17.113 1.00 89.00 85 VAL A N 1
ATOM 667 C CA . VAL A 1 85 ? -15.484 -6.694 17.615 1.00 89.00 85 VAL A CA 1
ATOM 668 C C . VAL A 1 85 ? -14.513 -6.286 18.718 1.00 89.00 85 VAL A C 1
ATOM 670 O O . VAL A 1 85 ? -14.483 -6.928 19.763 1.00 89.00 85 VAL A O 1
ATOM 673 N N . TYR A 1 86 ? -13.800 -5.168 18.551 1.00 87.06 86 TYR A N 1
ATOM 674 C CA . TYR A 1 86 ? -12.949 -4.621 19.606 1.00 87.06 86 TYR A CA 1
ATOM 675 C C . TYR A 1 86 ? -13.739 -4.331 20.889 1.00 87.06 86 TYR A C 1
ATOM 677 O O . TYR A 1 86 ? -13.319 -4.736 21.966 1.00 87.06 86 TYR A O 1
ATOM 685 N N . LEU A 1 87 ? -14.897 -3.667 20.805 1.00 85.81 87 LEU A N 1
ATOM 686 C CA . LEU A 1 87 ? -15.698 -3.359 21.996 1.00 85.81 87 LEU A CA 1
ATOM 687 C C . LEU A 1 87 ? -16.250 -4.605 22.697 1.00 85.81 87 LEU A C 1
ATOM 689 O O . LEU A 1 87 ? -16.345 -4.600 23.923 1.00 85.81 87 LEU A O 1
ATOM 693 N N . VAL A 1 88 ? -16.622 -5.638 21.939 1.00 88.25 88 VAL A N 1
ATOM 694 C CA . VAL A 1 88 ? -17.144 -6.897 22.489 1.00 88.25 88 VAL A CA 1
ATOM 695 C C . VAL A 1 88 ? -16.033 -7.719 23.138 1.00 88.25 88 VAL A C 1
ATOM 697 O O . VAL A 1 88 ? -16.243 -8.288 24.207 1.00 88.25 88 VAL A O 1
ATOM 700 N N . GLU A 1 89 ? -14.852 -7.773 22.524 1.00 84.31 89 GLU A N 1
ATOM 701 C CA . GLU A 1 89 ? -13.786 -8.676 22.964 1.00 84.31 89 GLU A CA 1
ATOM 702 C C . GLU A 1 89 ? -12.733 -8.040 23.875 1.00 84.31 89 GLU A C 1
ATOM 704 O O . GLU A 1 89 ? -12.019 -8.784 24.549 1.00 84.31 89 GLU A O 1
ATOM 709 N N . LYS A 1 90 ? -12.662 -6.702 23.984 1.00 80.19 90 LYS A N 1
ATOM 710 C CA . LYS A 1 90 ? -11.612 -6.016 24.769 1.00 80.19 90 LYS A CA 1
ATOM 711 C C . LYS A 1 90 ? -11.502 -6.479 26.227 1.00 80.19 90 LYS A C 1
ATOM 713 O O . LYS A 1 90 ? -10.416 -6.439 26.791 1.00 80.19 90 LYS A O 1
ATOM 718 N N . ASP A 1 91 ? -12.616 -6.888 26.839 1.00 76.81 91 ASP A N 1
ATOM 719 C CA . ASP A 1 91 ? -12.672 -7.274 28.257 1.00 76.81 91 ASP A CA 1
ATOM 720 C C . ASP A 1 91 ? -12.629 -8.801 28.460 1.00 76.81 91 ASP A C 1
ATOM 722 O 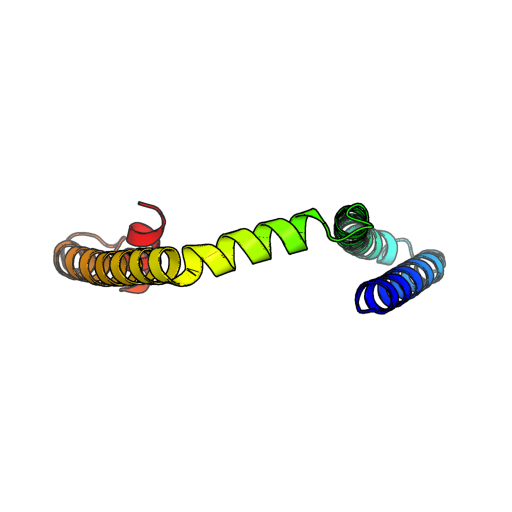O . ASP A 1 91 ? -12.465 -9.269 29.586 1.00 76.81 91 ASP A O 1
ATOM 726 N N . ALA A 1 92 ? -12.774 -9.586 27.386 1.00 76.50 92 ALA A N 1
ATOM 727 C CA . ALA A 1 92 ? -12.872 -11.046 27.436 1.00 76.50 92 ALA A CA 1
ATOM 728 C C . ALA A 1 92 ? -11.633 -11.758 26.870 1.00 76.50 92 ALA A C 1
ATOM 730 O O . ALA A 1 92 ? -11.358 -12.897 27.252 1.00 76.50 92 ALA A O 1
ATOM 731 N N . ASN A 1 93 ? -10.881 -11.115 25.970 1.00 75.94 93 ASN A N 1
ATOM 732 C CA . ASN A 1 93 ? -9.804 -11.757 25.226 1.00 75.94 93 ASN A CA 1
ATOM 733 C C . ASN A 1 93 ? -8.587 -10.833 25.054 1.00 75.94 93 A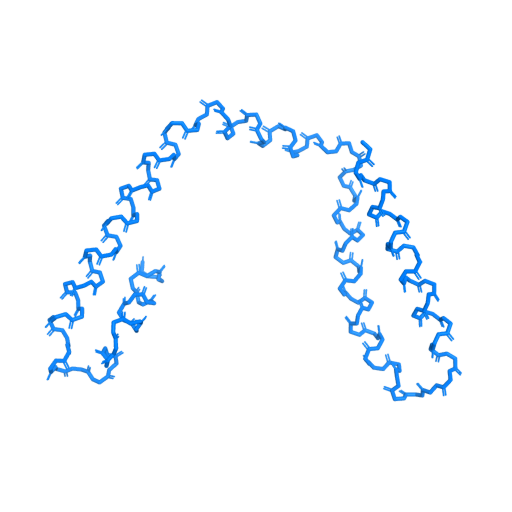SN A C 1
ATOM 735 O O . ASN A 1 93 ? -8.666 -9.761 24.458 1.00 75.94 93 ASN A O 1
ATOM 739 N N . ASN A 1 94 ? -7.416 -11.294 25.505 1.00 76.88 94 ASN A N 1
ATOM 740 C CA . ASN A 1 94 ? -6.153 -10.553 25.379 1.00 76.88 94 ASN A CA 1
ATOM 741 C C . ASN A 1 94 ? -5.650 -10.436 23.925 1.00 76.88 94 ASN A C 1
ATOM 743 O O . ASN A 1 94 ? -4.708 -9.689 23.674 1.00 76.88 94 ASN A O 1
ATOM 747 N N . GLN A 1 95 ? -6.241 -11.169 22.969 1.00 74.19 95 GLN A N 1
ATOM 748 C CA . GLN A 1 95 ? -5.906 -11.058 21.541 1.00 74.19 95 GLN A CA 1
ATOM 749 C C . GLN A 1 95 ? -6.431 -9.765 20.900 1.00 74.19 95 GLN A C 1
ATOM 751 O O . GLN A 1 95 ? -5.893 -9.340 19.883 1.00 74.19 95 GLN A O 1
ATOM 756 N N . PHE A 1 96 ? -7.429 -9.115 21.508 1.00 78.88 96 PHE A N 1
ATOM 757 C CA . PHE A 1 96 ? -7.988 -7.837 21.057 1.00 78.88 96 PHE A CA 1
ATOM 758 C C . PHE A 1 96 ? -7.607 -6.701 22.013 1.00 78.88 96 PHE A C 1
ATOM 760 O O . PHE A 1 96 ? -8.435 -5.885 22.412 1.00 78.88 96 PHE A O 1
ATOM 767 N N . SER A 1 97 ? -6.326 -6.661 22.394 1.00 74.50 97 SER A N 1
ATOM 768 C CA . SER A 1 97 ? -5.788 -5.681 23.345 1.00 74.50 97 SER A CA 1
ATOM 769 C C . SER A 1 97 ? -5.838 -4.248 22.810 1.00 74.50 97 SER A C 1
ATOM 771 O O . SER A 1 97 ? -6.058 -3.297 23.559 1.00 74.50 97 SER A O 1
ATOM 773 N N . THR A 1 98 ? -5.644 -4.097 21.498 1.00 85.12 98 THR A N 1
ATOM 774 C CA . THR A 1 98 ? -5.582 -2.809 20.815 1.00 85.12 98 THR A CA 1
ATOM 775 C C . THR A 1 98 ? -6.539 -2.809 19.631 1.00 85.12 98 THR A C 1
ATOM 777 O O . THR A 1 98 ? -6.724 -3.821 18.958 1.00 85.12 98 THR A O 1
ATOM 780 N N . TYR A 1 99 ? -7.087 -1.640 19.298 1.00 84.75 99 TYR A N 1
ATOM 781 C CA . TYR A 1 99 ? -7.898 -1.466 18.090 1.00 84.75 99 TYR A CA 1
ATOM 782 C C . TYR A 1 99 ? -7.181 -1.940 16.806 1.00 84.75 99 TYR A C 1
ATOM 784 O O . TYR A 1 99 ? -7.821 -2.440 15.887 1.00 84.75 99 TYR A O 1
ATOM 792 N N . ALA A 1 100 ? -5.848 -1.837 16.751 1.00 88.88 100 ALA A N 1
ATOM 793 C CA . ALA A 1 100 ? -5.036 -2.337 15.642 1.00 88.88 100 ALA A CA 1
ATOM 794 C C . ALA A 1 100 ? -5.138 -3.863 15.456 1.00 88.88 100 ALA A C 1
ATOM 796 O O . ALA A 1 100 ? -5.147 -4.323 14.317 1.00 88.88 100 ALA A O 1
ATOM 797 N N . ASP A 1 101 ? -5.269 -4.630 16.543 1.00 87.25 101 ASP A N 1
ATOM 798 C CA . ASP A 1 101 ? -5.400 -6.092 16.493 1.00 87.25 101 ASP A CA 1
ATOM 799 C C . ASP A 1 101 ? -6.768 -6.488 15.919 1.00 87.25 101 ASP A C 1
ATOM 801 O O . ASP A 1 101 ? -6.867 -7.360 15.055 1.00 87.25 101 ASP A O 1
ATOM 805 N N . ALA A 1 102 ? -7.821 -5.771 16.326 1.00 88.19 102 ALA A N 1
ATOM 806 C CA . ALA A 1 102 ? -9.163 -5.944 15.776 1.00 88.19 102 ALA A CA 1
ATOM 807 C C . ALA A 1 102 ? -9.244 -5.526 14.301 1.00 88.19 102 ALA A C 1
ATOM 809 O O . ALA A 1 102 ? -9.900 -6.195 13.506 1.00 88.19 102 ALA A O 1
ATOM 810 N N . LEU A 1 103 ? -8.537 -4.458 13.916 1.00 91.12 103 LEU A N 1
ATOM 811 C CA . LEU A 1 103 ? -8.451 -4.008 12.528 1.00 91.12 103 LEU A CA 1
ATOM 812 C C . LEU A 1 103 ? -7.695 -5.010 11.649 1.00 91.12 103 LEU A C 1
ATOM 814 O O . LEU A 1 103 ? -8.101 -5.272 10.517 1.00 91.12 103 LEU A O 1
ATOM 818 N N . TRP A 1 104 ? -6.608 -5.589 12.165 1.00 91.06 104 TRP A N 1
ATOM 819 C CA . TRP A 1 104 ? -5.887 -6.667 11.495 1.00 91.06 104 TRP A CA 1
ATOM 820 C C . TRP A 1 104 ? -6.796 -7.877 11.285 1.00 91.06 104 TRP A C 1
ATOM 822 O O . TRP A 1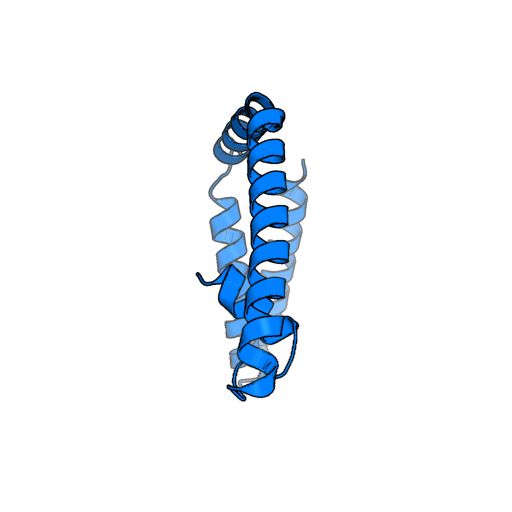 104 ? -6.924 -8.358 10.160 1.00 91.06 104 TRP A O 1
ATOM 832 N N . TRP A 1 105 ? -7.495 -8.314 12.334 1.00 90.31 105 TRP A N 1
ATOM 833 C CA . TRP A 1 105 ? -8.454 -9.412 12.248 1.00 90.31 105 TRP A CA 1
ATOM 834 C C . TRP A 1 105 ? -9.566 -9.136 11.227 1.00 90.31 105 TRP A C 1
ATOM 836 O O . TRP A 1 105 ? -9.829 -9.979 10.371 1.00 90.31 105 TRP A O 1
ATOM 846 N N . GLY A 1 106 ? -10.154 -7.936 11.247 1.00 88.69 106 GLY A N 1
ATOM 847 C CA . GLY A 1 106 ? -11.198 -7.526 10.306 1.00 88.69 106 GLY A CA 1
ATOM 848 C C . GLY A 1 106 ? -10.716 -7.311 8.867 1.00 88.69 106 GLY A C 1
ATOM 849 O O . GLY A 1 106 ? -11.540 -7.242 7.966 1.00 88.69 106 GLY A O 1
ATOM 850 N N . THR A 1 107 ? -9.402 -7.200 8.638 1.00 90.19 107 THR A N 1
ATOM 851 C CA . THR A 1 107 ? -8.807 -7.136 7.289 1.00 90.19 107 THR A CA 1
ATOM 852 C C . THR A 1 107 ? -8.485 -8.527 6.738 1.00 90.19 107 THR A C 1
ATOM 854 O O . THR A 1 107 ? -8.492 -8.725 5.526 1.00 90.19 107 THR A O 1
ATOM 857 N N . ILE A 1 108 ? -8.140 -9.475 7.616 1.00 90.19 108 ILE A N 1
ATOM 858 C CA . ILE A 1 108 ? -7.832 -10.864 7.246 1.00 90.19 108 ILE A CA 1
ATOM 859 C C . ILE A 1 108 ? -9.102 -11.700 7.049 1.00 90.19 108 ILE A C 1
ATOM 861 O O . ILE A 1 108 ? -9.078 -12.645 6.259 1.00 90.19 108 ILE A O 1
ATOM 865 N N . THR A 1 109 ? -10.170 -11.362 7.771 1.00 84.62 109 THR A N 1
ATOM 866 C CA . THR A 1 109 ? -11.500 -11.979 7.650 1.00 84.62 109 THR A CA 1
ATOM 867 C C . THR A 1 109 ? -12.223 -11.467 6.412 1.00 84.62 109 THR A C 1
ATOM 869 O O . THR A 1 109 ? -12.763 -12.314 5.665 1.00 84.62 109 THR A O 1
#

Radius of gyration: 23.08 Å; Cα contacts (8 Å, |Δi|>4): 40; chains: 1; bounding box: 55×20×53 Å

Solvent-accessible surface area (backbone atoms only — not comparable to full-atom values): 6113 Å² total; per-residue (Å²): 122,67,71,61,56,56,48,52,53,54,51,51,53,52,51,53,52,58,64,58,46,79,78,36,83,75,54,39,60,59,48,52,55,53,47,56,55,53,48,53,56,52,60,62,52,69,55,79,77,47,55,66,59,54,50,50,50,50,53,50,59,76,42,36,69,63,52,51,52,52,51,49,53,51,50,52,50,37,56,52,50,15,51,52,51,27,69,68,32,48,87,77,37,82,78,28,73,44,68,67,44,21,42,50,50,45,70,74,105

Organism: NCBI:txid2861861

Secon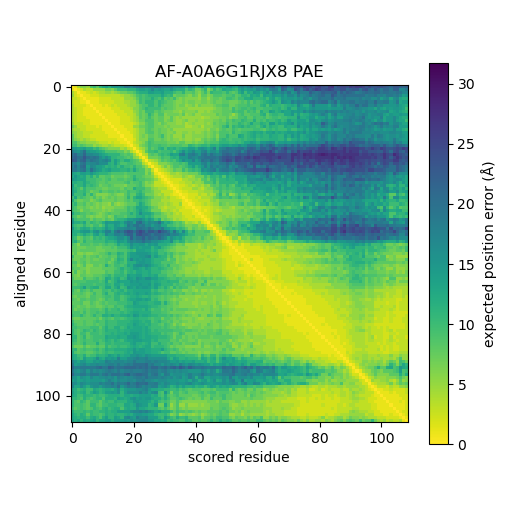dary structure (DSSP, 8-state):
-HHHHHHHHHHHHHHHHHHHGGG-HHHHHHHHHHHHHHHHHHHHHT-TT-HHHHHHHHHHHHTHHHHHHHHHHHHHHHHHHHHHHHHHHTTT-GGGSSHHHHHHHHHH-

Foldseek 3Di:
DVLVVLVVVLVVLVVVLVVVCVPDPVSVVVSVVVVVVSVVSVVVCVPVVCVVVVVVVVVCVVCVVVVVVVVVVLVVCLLVQLVVCLVVCCVPDPQSVDSVSSSVVSVVD

InterPro domains:
  IPR003937 Potassium channel, voltage dependent, KCNQ [PTHR47735] (1-109)
  IPR005821 Ion transport domain [PF00520] (2-108)

Sequence (109 aa):
KPFCVIDIIVLIASIAVVSAKTQGNIFATSALRSLRFLQILRMVRMDRRGGTWKLLGSVVYAHSKELITAWYIGFLVLIFSSFLVYLVEKDANNQFSTYADALWWGTIT